Protein AF-A0AAW5NRK7-F1 (afdb_monomer)

Sequence (87 aa):
MQYQAAISTRTLLYNHIQKTWKILIEDIAGDHYWLNKEQWNYLWKQFQMTGLPMYLIMDKQGNIVKRFTHITAKELKNLLEQEINKI

pLDDT: mean 91.1, std 7.35, range [62.44, 97.56]

InterPro domains:
  IPR036249 Thioredoxin-like superfamily [SSF52833] (29-85)

Secondary structure (DSSP, 8-state):
-HHHHHHHHHHHHHHHHHHHHHHHHTTS-S------HHHHHHHHHHTT--SSS-EEEE-TTS-EEEEES---HHHHHHHHHHHHT--

Radius of gyration: 18.19 Å; Cα contacts (8 Å, |Δi|>4): 36; chains: 1; bounding box: 42×20×50 Å

Foldseek 3Di:
DVVVVVVVVVVVVVVVVVVVVVVVCPPPDDDDDDDDPVRVVVCCVVVVDPDPPKDFDAAPVGDTPDIDRDDDPVRVVVVVVVRVPPD

Organism: NCBI:txid674529

Solvent-accessible surface area (backbone atoms only — not comparable to full-atom values): 5527 Å² total; per-residue (Å²): 115,68,69,62,51,54,53,51,53,54,51,52,50,52,54,51,52,54,52,53,49,55,65,65,48,71,85,46,91,76,92,84,82,91,70,53,72,66,57,47,54,48,50,40,61,77,68,64,61,89,61,82,62,67,49,76,44,63,50,97,88,69,49,76,78,46,78,44,66,74,80,51,74,69,57,49,50,54,50,51,57,53,64,69,64,73,116

Mean predicted aligned error: 5.33 Å

Nearest PDB structures (foldseek):
  3die-assembly1_B  TM=4.751E-01  e=1.805E-01  Staphylococcus aureus
  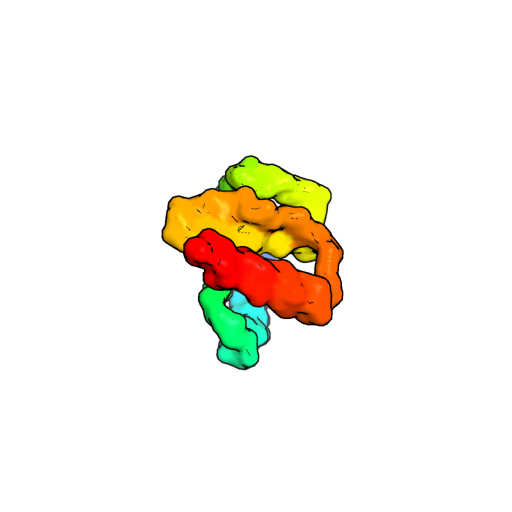5hr1-assembly7_G  TM=5.154E-01  e=3.130E-01  Escherichia coli O157:H7
  3ia1-assembly1_B  TM=7.190E-01  e=1.079E+00  Thermus thermophilus HB27

Structure (mmCIF, N/CA/C/O backbone):
data_AF-A0AAW5NRK7-F1
#
_entry.id   AF-A0AAW5NRK7-F1
#
loop_
_atom_site.group_PDB
_atom_site.id
_atom_site.type_symbol
_atom_site.label_atom_id
_atom_site.label_alt_id
_atom_site.label_comp_id
_atom_site.label_asym_id
_atom_site.label_entity_id
_atom_site.label_seq_id
_atom_site.pdbx_PDB_ins_code
_atom_site.Cartn_x
_atom_site.Cartn_y
_atom_site.Cartn_z
_atom_site.occupancy
_atom_site.B_iso_or_equiv
_atom_site.auth_seq_id
_atom_site.auth_comp_id
_atom_site.auth_asym_id
_atom_site.auth_atom_id
_atom_site.pdbx_PDB_model_num
ATOM 1 N N . MET A 1 1 ? 22.793 -5.880 -34.048 1.00 62.44 1 MET A N 1
ATOM 2 C CA . MET A 1 1 ? 23.681 -6.012 -32.867 1.00 62.44 1 MET A CA 1
ATOM 3 C C . MET A 1 1 ? 23.281 -5.089 -31.707 1.00 62.44 1 MET A C 1
ATOM 5 O O . MET A 1 1 ? 23.133 -5.595 -30.606 1.00 62.44 1 MET A O 1
ATOM 9 N N . GLN A 1 2 ? 23.007 -3.792 -31.915 1.00 70.75 2 GLN A N 1
ATOM 10 C CA . GLN A 1 2 ? 22.647 -2.853 -30.826 1.00 70.75 2 GLN A CA 1
ATOM 11 C C . GLN A 1 2 ? 21.322 -3.168 -30.088 1.00 70.75 2 GLN A C 1
ATOM 13 O O . GLN A 1 2 ? 21.252 -3.041 -28.871 1.00 70.75 2 GLN A O 1
ATOM 18 N N . TYR A 1 3 ? 20.290 -3.649 -30.793 1.00 69.88 3 TYR A N 1
ATOM 19 C CA . TYR A 1 3 ? 18.989 -3.996 -30.193 1.00 69.88 3 TYR A CA 1
ATOM 20 C C . TYR A 1 3 ? 19.068 -5.140 -29.163 1.00 69.88 3 TYR A C 1
ATOM 22 O O . TYR A 1 3 ? 18.484 -5.058 -28.087 1.00 69.88 3 TYR A O 1
ATOM 30 N N . GLN A 1 4 ? 19.850 -6.182 -29.458 1.00 74.44 4 GLN A N 1
ATOM 31 C CA . GLN A 1 4 ? 20.036 -7.321 -28.551 1.00 74.44 4 GLN A CA 1
ATOM 32 C C . GLN A 1 4 ? 20.821 -6.927 -27.292 1.00 74.44 4 GLN A C 1
ATOM 34 O O . GLN A 1 4 ? 20.501 -7.376 -26.193 1.00 74.44 4 GLN A O 1
ATOM 39 N N . ALA A 1 5 ? 21.795 -6.020 -27.430 1.00 70.75 5 ALA A N 1
ATOM 40 C CA . ALA A 1 5 ? 22.514 -5.461 -26.290 1.00 70.75 5 ALA A CA 1
ATOM 41 C C . ALA A 1 5 ? 21.578 -4.6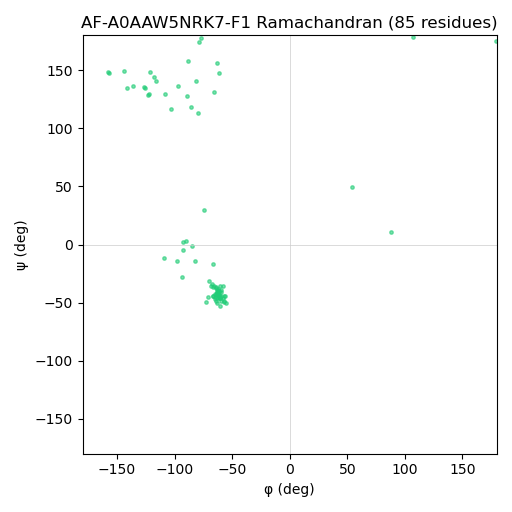66 -25.360 1.00 70.75 5 ALA A C 1
ATOM 43 O O . ALA A 1 5 ? 21.633 -4.852 -24.148 1.00 70.75 5 ALA A O 1
ATOM 44 N N . ALA A 1 6 ? 20.665 -3.854 -25.909 1.00 77.44 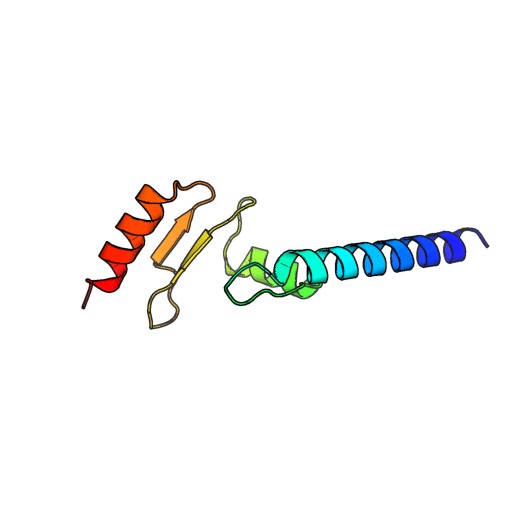6 ALA A N 1
ATOM 45 C CA . ALA A 1 6 ? 19.691 -3.086 -25.125 1.00 77.44 6 ALA A CA 1
ATOM 46 C C . ALA A 1 6 ? 18.663 -3.967 -24.382 1.00 77.44 6 ALA A C 1
ATOM 48 O O . ALA A 1 6 ? 18.265 -3.657 -23.258 1.00 77.44 6 ALA A O 1
ATOM 49 N N . ILE A 1 7 ? 18.235 -5.084 -24.981 1.00 76.19 7 ILE A N 1
ATOM 50 C CA . ILE A 1 7 ? 17.365 -6.060 -24.301 1.00 76.19 7 ILE A CA 1
ATOM 51 C C . ILE A 1 7 ? 18.112 -6.741 -23.153 1.00 76.19 7 ILE A C 1
ATOM 53 O O . ILE A 1 7 ? 17.565 -6.882 -22.054 1.00 76.19 7 ILE A O 1
ATOM 57 N N . SER A 1 8 ? 19.364 -7.138 -23.393 1.00 83.62 8 SER A N 1
ATOM 58 C CA . SER A 1 8 ? 20.212 -7.767 -22.381 1.00 83.62 8 SER A CA 1
ATOM 59 C C . SER A 1 8 ? 20.419 -6.845 -21.177 1.00 83.62 8 SER A C 1
ATOM 61 O O . SER A 1 8 ? 20.140 -7.240 -20.044 1.00 83.62 8 SER A O 1
ATOM 63 N N . THR A 1 9 ? 20.784 -5.578 -21.399 1.00 81.69 9 THR A N 1
ATOM 64 C CA . THR A 1 9 ? 20.983 -4.617 -20.303 1.00 81.69 9 THR A CA 1
ATOM 65 C C . THR A 1 9 ? 19.704 -4.342 -19.518 1.00 81.69 9 THR A C 1
ATOM 67 O O . THR A 1 9 ? 19.741 -4.311 -18.288 1.00 81.69 9 THR A O 1
ATOM 70 N N . ARG A 1 10 ? 18.551 -4.216 -20.189 1.00 85.69 10 ARG A N 1
ATOM 71 C CA . ARG A 1 10 ? 17.253 -4.053 -19.514 1.00 85.69 10 ARG A CA 1
ATOM 72 C C . ARG A 1 10 ? 16.900 -5.257 -18.640 1.00 85.69 10 ARG A C 1
ATOM 74 O O . ARG A 1 10 ? 16.390 -5.080 -17.536 1.00 85.69 10 ARG A O 1
ATOM 81 N N . THR A 1 11 ? 17.182 -6.463 -19.123 1.00 87.50 11 THR A N 1
ATOM 82 C CA . THR A 1 11 ? 16.927 -7.710 -18.388 1.00 87.50 11 THR A CA 1
ATOM 83 C C . THR A 1 11 ? 17.825 -7.817 -17.157 1.00 87.50 11 THR A C 1
ATOM 85 O O . THR A 1 11 ? 17.350 -8.128 -16.066 1.00 87.50 11 THR A O 1
ATOM 88 N N . LEU A 1 12 ? 19.111 -7.493 -17.304 1.00 89.81 12 LEU A N 1
ATOM 89 C CA . LEU A 1 12 ? 20.060 -7.467 -16.191 1.00 89.81 12 LEU A CA 1
ATOM 90 C C . LEU A 1 12 ? 19.655 -6.446 -15.123 1.00 89.81 12 LEU A C 1
ATOM 92 O O . LEU A 1 12 ? 19.646 -6.778 -13.939 1.00 89.81 12 LEU A O 1
ATOM 96 N N . LEU A 1 13 ? 19.259 -5.236 -15.535 1.00 91.06 13 LEU A N 1
ATOM 97 C CA . LEU A 1 13 ? 18.785 -4.202 -14.616 1.00 91.06 13 LEU A CA 1
ATOM 98 C C . LEU A 1 13 ? 17.530 -4.653 -13.858 1.00 91.06 13 LEU A C 1
ATOM 100 O O . LEU A 1 13 ? 17.469 -4.510 -12.640 1.00 91.06 13 LEU A O 1
ATOM 104 N N . TYR A 1 14 ? 16.553 -5.231 -14.559 1.00 90.62 14 TYR A N 1
ATOM 105 C CA . TYR A 1 14 ? 15.336 -5.756 -13.939 1.00 90.62 14 TYR A CA 1
ATOM 106 C C . TYR A 1 14 ? 15.653 -6.809 -12.867 1.00 90.62 14 TYR A C 1
ATOM 108 O O . TYR A 1 14 ? 15.191 -6.696 -11.732 1.00 90.62 14 TYR A O 1
ATOM 116 N N . ASN A 1 15 ? 16.507 -7.781 -13.197 1.00 91.88 15 ASN A N 1
ATOM 117 C CA . ASN A 1 15 ? 16.910 -8.835 -12.267 1.00 91.88 15 ASN A CA 1
ATOM 118 C C . ASN A 1 15 ? 17.662 -8.277 -11.052 1.00 91.88 15 ASN A C 1
ATOM 120 O O . ASN A 1 15 ? 17.442 -8.729 -9.928 1.00 91.88 15 ASN A O 1
A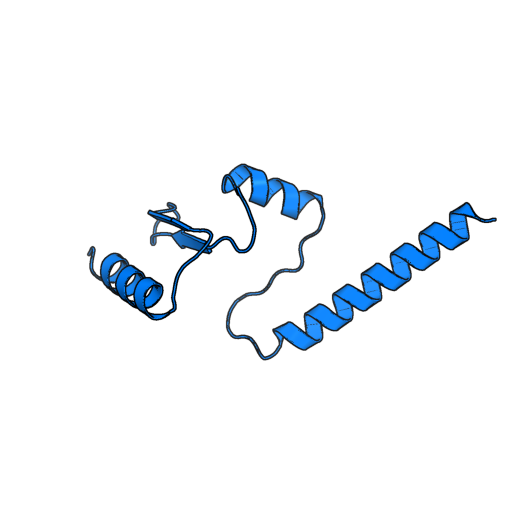TOM 124 N N . HIS A 1 16 ? 18.527 -7.283 -11.267 1.00 95.06 16 HIS A N 1
ATOM 125 C CA . HIS A 1 16 ? 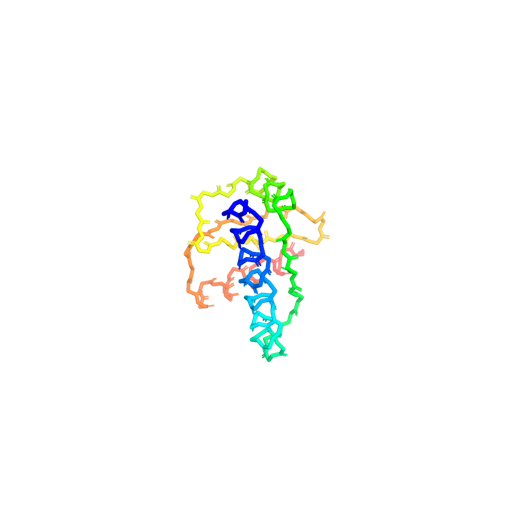19.251 -6.618 -10.189 1.00 95.06 16 HIS A CA 1
ATOM 126 C C . HIS A 1 16 ? 18.292 -5.903 -9.229 1.00 95.06 16 HIS A C 1
ATOM 128 O O . HIS A 1 16 ? 18.348 -6.143 -8.026 1.00 95.06 16 HIS A O 1
ATOM 134 N N . ILE A 1 17 ? 17.369 -5.085 -9.750 1.00 95.19 17 ILE A N 1
ATOM 135 C CA . ILE A 1 17 ? 16.396 -4.352 -8.925 1.00 95.19 17 ILE A CA 1
ATOM 136 C C . ILE A 1 17 ? 15.502 -5.328 -8.155 1.00 95.19 17 ILE A C 1
ATOM 138 O O . ILE A 1 17 ? 15.290 -5.146 -6.958 1.00 95.19 17 ILE A O 1
ATOM 142 N N . GLN A 1 18 ? 15.019 -6.390 -8.805 1.00 94.50 18 GLN A N 1
ATOM 143 C CA . GLN A 1 18 ? 14.188 -7.391 -8.139 1.00 94.50 18 GLN A CA 1
ATOM 144 C C . GLN A 1 18 ? 14.953 -8.102 -7.011 1.00 94.50 18 GLN A C 1
ATOM 146 O O . GLN A 1 18 ? 14.380 -8.373 -5.957 1.00 94.50 18 GLN A O 1
ATOM 151 N N . LYS A 1 19 ? 16.249 -8.387 -7.194 1.00 95.62 19 LYS A N 1
ATOM 152 C CA . LYS A 1 19 ? 17.093 -8.968 -6.138 1.00 95.62 19 LYS A CA 1
ATOM 153 C C . LYS A 1 19 ? 17.270 -8.005 -4.963 1.00 95.62 19 LYS A C 1
ATOM 155 O O . LYS A 1 19 ? 17.123 -8.431 -3.823 1.00 95.62 19 LYS A O 1
ATOM 160 N N . THR A 1 20 ? 17.544 -6.728 -5.230 1.00 96.00 20 THR A N 1
ATOM 161 C CA . THR A 1 20 ? 17.633 -5.698 -4.184 1.00 96.00 20 THR A CA 1
ATOM 162 C C . THR A 1 20 ? 16.321 -5.578 -3.415 1.00 96.00 20 THR A C 1
ATOM 164 O O . THR A 1 20 ? 16.343 -5.555 -2.191 1.00 96.00 20 THR A O 1
ATOM 167 N N . TRP A 1 21 ? 15.182 -5.564 -4.112 1.00 95.38 21 TRP A N 1
ATOM 168 C CA . TRP A 1 21 ? 13.870 -5.521 -3.469 1.00 95.38 21 TRP A CA 1
ATOM 169 C C . TRP A 1 21 ? 13.659 -6.696 -2.514 1.00 95.38 21 TRP A C 1
ATOM 171 O O . TRP A 1 21 ? 13.265 -6.458 -1.381 1.00 95.38 21 TRP A O 1
ATOM 181 N N . LYS A 1 22 ? 13.983 -7.932 -2.931 1.00 95.81 22 LYS A N 1
ATOM 182 C CA . LYS A 1 22 ? 13.840 -9.127 -2.078 1.00 95.81 22 LYS A CA 1
ATOM 183 C C . LYS A 1 22 ? 14.605 -8.991 -0.762 1.00 95.81 22 LYS A C 1
ATOM 185 O O . LYS A 1 22 ? 14.040 -9.274 0.278 1.00 95.81 22 LYS A O 1
ATOM 190 N N . ILE A 1 23 ? 15.844 -8.505 -0.818 1.00 96.38 23 ILE A N 1
ATOM 191 C CA . ILE A 1 23 ? 16.675 -8.303 0.378 1.00 96.38 23 ILE A CA 1
ATOM 192 C C . ILE A 1 23 ? 16.056 -7.242 1.298 1.00 96.38 23 ILE A C 1
ATOM 194 O O . ILE A 1 23 ? 16.027 -7.413 2.507 1.00 96.38 23 ILE A O 1
ATOM 198 N N . LEU A 1 24 ? 15.548 -6.141 0.737 1.00 95.00 24 LEU A N 1
ATOM 199 C CA . LEU A 1 24 ? 15.006 -5.038 1.537 1.00 95.00 24 LEU A CA 1
ATOM 200 C C . LEU A 1 24 ? 13.692 -5.385 2.243 1.00 95.00 24 LEU A C 1
ATOM 202 O O . LEU A 1 24 ? 13.423 -4.834 3.307 1.00 95.00 24 LEU A O 1
ATOM 206 N N . ILE A 1 25 ? 12.861 -6.244 1.650 1.00 96.12 25 ILE A N 1
ATOM 207 C CA . ILE A 1 25 ? 11.558 -6.593 2.231 1.00 96.12 25 ILE A CA 1
ATOM 208 C C . ILE A 1 25 ? 11.640 -7.671 3.314 1.00 96.12 25 ILE A C 1
ATOM 210 O O . ILE A 1 25 ? 10.673 -7.824 4.051 1.00 96.12 25 ILE A O 1
ATOM 214 N N . GLU A 1 26 ? 12.759 -8.394 3.435 1.00 94.06 26 GLU A N 1
ATOM 215 C CA . GLU A 1 26 ? 12.903 -9.515 4.381 1.00 94.06 26 GLU A CA 1
ATOM 216 C C . GLU A 1 26 ? 12.720 -9.077 5.842 1.00 94.06 26 GLU A C 1
ATOM 218 O O . GLU A 1 26 ? 12.089 -9.789 6.620 1.00 94.06 26 GLU A O 1
ATOM 223 N N . ASP A 1 27 ? 13.182 -7.874 6.189 1.00 94.56 27 ASP A N 1
ATOM 224 C CA . ASP A 1 27 ? 13.077 -7.321 7.545 1.00 94.56 27 ASP A CA 1
ATOM 225 C C . ASP A 1 27 ? 11.788 -6.505 7.778 1.00 94.56 27 ASP A C 1
ATOM 227 O O . ASP A 1 27 ? 11.590 -5.925 8.850 1.00 94.56 27 ASP A O 1
ATOM 231 N N . ILE A 1 28 ? 10.891 -6.428 6.787 1.00 94.38 28 ILE A N 1
ATOM 232 C CA . ILE A 1 28 ? 9.645 -5.660 6.878 1.00 94.38 28 ILE A CA 1
ATOM 233 C C . ILE A 1 28 ? 8.483 -6.622 7.116 1.00 94.38 28 ILE A C 1
ATOM 235 O O . ILE A 1 28 ? 8.139 -7.430 6.260 1.00 94.38 28 ILE A O 1
ATOM 239 N N . ALA A 1 29 ? 7.814 -6.498 8.262 1.00 94.50 29 ALA A N 1
ATOM 240 C CA . ALA A 1 29 ? 6.643 -7.315 8.567 1.00 94.50 29 ALA A CA 1
ATOM 241 C C . ALA A 1 29 ? 5.493 -7.099 7.561 1.00 94.50 29 ALA A C 1
ATOM 243 O O . ALA A 1 29 ? 5.271 -5.987 7.077 1.00 94.50 29 ALA A O 1
ATOM 244 N N . GLY A 1 30 ? 4.726 -8.163 7.313 1.00 94.19 30 GLY A N 1
ATOM 245 C CA . GLY A 1 30 ? 3.577 -8.170 6.406 1.00 94.19 30 GLY A CA 1
ATOM 246 C C . GLY A 1 30 ? 3.841 -8.913 5.097 1.00 94.19 30 GLY A C 1
ATOM 247 O O . GLY A 1 30 ? 4.933 -9.429 4.866 1.00 94.19 30 GLY A O 1
ATOM 248 N N . ASP A 1 31 ? 2.815 -8.973 4.251 1.00 94.56 31 ASP A N 1
ATOM 24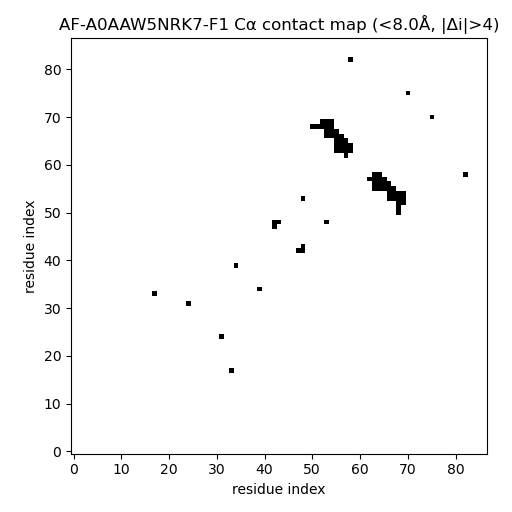9 C CA . ASP A 1 31 ? 2.899 -9.614 2.941 1.00 94.56 31 ASP A CA 1
ATOM 250 C C . ASP A 1 31 ? 3.362 -8.615 1.876 1.00 94.56 31 ASP A C 1
ATOM 252 O O . ASP A 1 31 ? 2.769 -7.548 1.694 1.00 94.56 31 ASP A O 1
ATOM 256 N N . HIS A 1 32 ? 4.401 -8.990 1.126 1.00 95.81 32 HIS A N 1
ATOM 257 C CA . HIS A 1 32 ? 5.005 -8.149 0.092 1.00 95.81 32 HIS A CA 1
ATOM 258 C C . HIS A 1 32 ? 4.979 -8.850 -1.262 1.00 95.81 32 HIS A C 1
ATOM 260 O O . HIS A 1 32 ? 5.441 -9.982 -1.403 1.00 95.81 32 HIS A O 1
ATOM 266 N N . TYR A 1 33 ? 4.493 -8.154 -2.290 1.00 94.81 33 TYR A N 1
ATOM 267 C CA . TYR A 1 33 ? 4.362 -8.704 -3.640 1.00 94.81 33 TYR A CA 1
ATOM 268 C C . TYR A 1 33 ? 5.125 -7.859 -4.661 1.00 94.81 33 TYR A C 1
ATOM 270 O O . TYR A 1 33 ? 4.931 -6.648 -4.756 1.00 94.81 33 TYR A O 1
ATOM 278 N N . TRP A 1 34 ? 5.964 -8.512 -5.470 1.00 95.12 34 TRP A N 1
ATOM 279 C CA . TRP A 1 34 ? 6.595 -7.891 -6.635 1.00 95.12 34 TRP A CA 1
ATOM 280 C C . TRP A 1 34 ? 5.662 -7.990 -7.840 1.00 95.12 34 T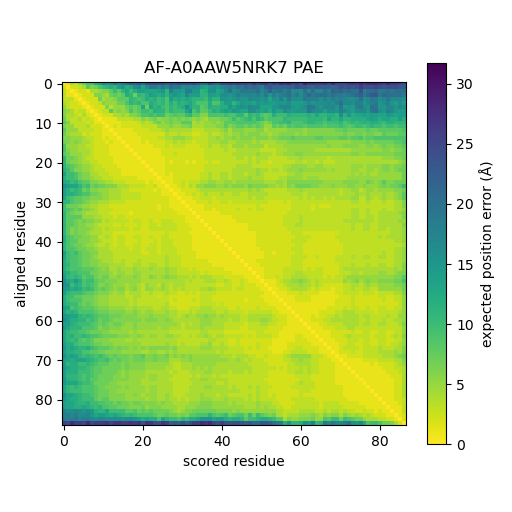RP A C 1
ATOM 282 O O . TRP A 1 34 ? 5.332 -9.089 -8.287 1.00 95.12 34 TRP A O 1
ATOM 292 N N . LEU A 1 35 ? 5.242 -6.844 -8.368 1.00 94.81 35 LEU A N 1
ATOM 293 C CA . LEU A 1 35 ? 4.220 -6.778 -9.406 1.00 94.81 35 LEU A CA 1
ATOM 294 C C . LEU A 1 35 ? 4.838 -6.665 -10.796 1.00 94.81 35 LEU A C 1
ATOM 296 O O . LEU A 1 35 ? 5.736 -5.857 -11.040 1.00 94.81 35 LEU A O 1
ATOM 300 N N . ASN A 1 36 ? 4.300 -7.432 -11.738 1.00 94.44 36 ASN A N 1
ATOM 301 C CA . ASN A 1 36 ? 4.535 -7.187 -13.154 1.00 94.44 36 ASN A CA 1
ATOM 302 C C . ASN A 1 36 ? 3.649 -6.030 -13.667 1.00 94.44 36 ASN A C 1
ATOM 304 O O . ASN A 1 36 ? 2.783 -5.510 -12.961 1.00 94.44 36 ASN A O 1
ATOM 308 N N . LYS A 1 37 ? 3.852 -5.626 -14.926 1.00 95.06 37 LYS A N 1
ATOM 309 C CA . LYS A 1 37 ? 3.141 -4.487 -15.531 1.00 95.06 37 LYS A CA 1
ATOM 310 C C . LYS A 1 37 ? 1.616 -4.666 -15.563 1.00 95.06 37 LYS A C 1
ATOM 312 O O . LYS A 1 37 ? 0.890 -3.698 -15.363 1.00 95.06 37 LYS A O 1
ATOM 317 N N . GLU A 1 38 ? 1.127 -5.870 -15.840 1.00 97.56 38 GLU A N 1
ATOM 318 C CA . GLU A 1 38 ? -0.313 -6.139 -15.936 1.00 97.56 38 GLU A CA 1
ATOM 319 C C . GLU A 1 38 ? -0.975 -6.078 -14.561 1.00 97.56 38 GLU A C 1
ATOM 321 O O . GLU A 1 38 ? -1.991 -5.403 -14.396 1.00 97.56 38 GLU A O 1
ATOM 326 N N . GLN A 1 39 ? -0.344 -6.698 -13.562 1.00 97.50 39 GLN A N 1
ATOM 327 C CA . GLN A 1 39 ? -0.778 -6.646 -12.167 1.00 97.50 39 GLN A CA 1
ATOM 328 C C . GLN A 1 39 ? -0.777 -5.205 -11.646 1.00 97.50 39 GLN A C 1
ATOM 330 O O . GLN A 1 39 ? -1.769 -4.760 -11.076 1.00 97.50 39 GLN A O 1
ATOM 335 N N . TRP A 1 40 ? 0.292 -4.447 -11.908 1.00 95.88 40 TRP A N 1
ATOM 336 C CA . TRP A 1 40 ? 0.384 -3.031 -11.545 1.00 95.88 40 TRP A CA 1
ATOM 337 C C . TRP A 1 40 ? -0.777 -2.211 -12.122 1.00 95.88 40 TRP A C 1
ATOM 339 O O . TRP A 1 40 ? -1.475 -1.506 -11.394 1.00 95.88 40 TRP A O 1
ATOM 349 N N . ASN A 1 41 ? -1.029 -2.347 -13.426 1.00 97.38 41 ASN A N 1
ATOM 350 C CA . ASN A 1 41 ? -2.106 -1.627 -14.105 1.00 97.38 41 ASN A CA 1
ATOM 351 C C . ASN A 1 41 ? -3.493 -2.023 -13.585 1.00 97.38 41 ASN A C 1
ATOM 353 O O . ASN A 1 41 ? -4.377 -1.170 -13.476 1.00 97.38 41 ASN A O 1
ATOM 357 N N . TYR A 1 42 ? -3.686 -3.304 -13.263 1.00 97.31 42 TYR A N 1
ATOM 358 C CA . TYR A 1 42 ? -4.924 -3.788 -12.667 1.00 97.31 42 TYR A CA 1
ATOM 359 C C . TYR A 1 42 ? -5.187 -3.100 -11.327 1.00 97.31 42 TYR A C 1
ATOM 361 O O . TYR A 1 42 ? -6.246 -2.494 -11.172 1.00 97.31 42 TYR A O 1
ATOM 369 N N . LEU A 1 43 ? -4.226 -3.113 -10.396 1.00 95.44 43 LEU A N 1
ATOM 370 C CA . LEU A 1 43 ? -4.399 -2.485 -9.079 1.00 95.44 43 LEU A CA 1
ATOM 371 C C . LEU A 1 43 ? -4.637 -0.976 -9.196 1.00 95.44 43 LEU A C 1
ATOM 373 O O . LEU A 1 43 ? -5.523 -0.451 -8.522 1.00 95.44 43 LEU A O 1
ATOM 377 N N . TRP A 1 44 ? -3.930 -0.297 -10.109 1.00 95.75 44 TRP A N 1
ATOM 378 C CA . TRP A 1 44 ? -4.123 1.135 -10.359 1.00 95.75 44 TRP A CA 1
ATOM 379 C C . TRP A 1 44 ? -5.571 1.463 -10.735 1.00 95.75 44 TRP A C 1
ATOM 381 O O . TRP A 1 44 ? -6.166 2.403 -10.204 1.00 95.75 44 TRP A O 1
ATOM 391 N N . LYS A 1 45 ? -6.161 0.650 -11.622 1.00 96.12 45 LYS A N 1
ATOM 392 C CA . LYS A 1 45 ? -7.549 0.804 -12.064 1.00 96.12 45 LYS A CA 1
ATOM 393 C C . LYS A 1 45 ? -8.548 0.391 -10.983 1.00 96.12 45 LYS A C 1
ATOM 395 O O . LYS A 1 45 ? -9.476 1.148 -10.716 1.00 96.12 45 LYS A O 1
ATOM 400 N N . GLN A 1 46 ? -8.373 -0.784 -10.376 1.00 94.50 46 GLN A N 1
ATOM 401 C CA . GLN A 1 46 ? -9.314 -1.318 -9.384 1.00 94.50 46 GLN A CA 1
ATOM 402 C C . GLN A 1 46 ? -9.430 -0.420 -8.158 1.00 94.50 46 GLN A C 1
ATOM 404 O O . GLN A 1 46 ? -10.530 -0.154 -7.679 1.00 94.50 46 GLN A O 1
ATOM 409 N N . PHE A 1 47 ? -8.298 0.078 -7.662 1.00 93.19 47 PHE A N 1
ATOM 410 C CA . PHE A 1 47 ? -8.269 0.887 -6.450 1.00 93.19 47 PHE A CA 1
ATOM 411 C C . PHE A 1 47 ? -8.356 2.388 -6.705 1.00 93.19 47 PHE A C 1
ATOM 413 O O . PHE A 1 47 ? -8.377 3.154 -5.743 1.00 93.19 47 PHE A O 1
ATOM 420 N N . GLN A 1 48 ? -8.492 2.792 -7.975 1.00 92.56 48 GLN A N 1
ATOM 421 C CA . GLN A 1 48 ? -8.592 4.189 -8.402 1.00 92.56 48 GLN A CA 1
ATOM 422 C C . GLN A 1 48 ? -7.419 5.017 -7.863 1.00 92.56 48 GLN A C 1
ATOM 424 O O . GLN A 1 48 ? -7.596 6.065 -7.242 1.00 92.56 48 GLN A O 1
ATOM 429 N N . MET A 1 49 ? -6.204 4.504 -8.062 1.00 93.44 49 MET A N 1
ATOM 430 C CA . MET A 1 49 ? -5.004 5.133 -7.528 1.00 93.44 49 MET A CA 1
ATOM 431 C C . MET A 1 49 ? -4.763 6.498 -8.187 1.00 93.44 49 MET A C 1
ATOM 433 O O . MET A 1 49 ? -4.789 6.629 -9.410 1.00 93.44 49 MET A O 1
ATOM 437 N N . THR A 1 50 ? -4.506 7.519 -7.370 1.00 92.44 50 THR A N 1
ATOM 438 C CA . THR A 1 50 ? -4.240 8.899 -7.814 1.00 92.44 50 THR A CA 1
ATOM 439 C C . THR A 1 50 ? -2.786 9.322 -7.616 1.00 92.44 50 THR A C 1
ATOM 441 O O . THR A 1 50 ? -2.366 10.346 -8.147 1.00 92.44 50 THR A O 1
ATOM 444 N N . GLY A 1 51 ? -2.002 8.537 -6.875 1.00 92.88 51 GLY A N 1
ATOM 445 C CA . GLY A 1 51 ? -0.608 8.826 -6.563 1.00 92.88 51 GLY A CA 1
ATOM 446 C C . GLY A 1 51 ? 0.019 7.751 -5.680 1.00 92.88 51 GLY A C 1
ATOM 447 O O . GLY A 1 51 ? -0.658 6.818 -5.248 1.00 92.88 51 GLY A O 1
ATOM 448 N N . LEU A 1 52 ? 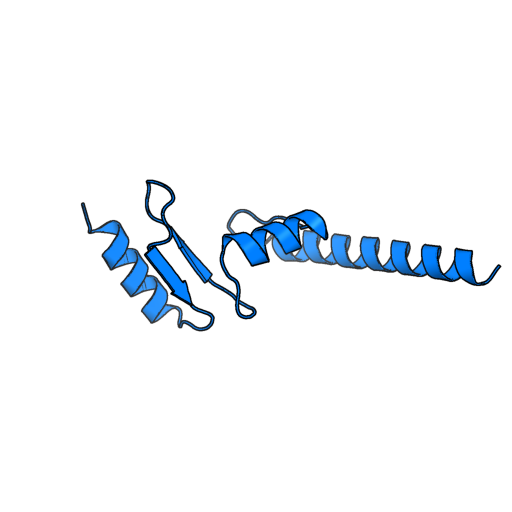1.322 7.889 -5.435 1.00 93.19 52 LEU A N 1
ATOM 449 C CA . LEU A 1 52 ? 2.105 7.018 -4.558 1.00 93.19 52 LEU A CA 1
ATOM 450 C C . LEU A 1 52 ? 2.760 7.838 -3.428 1.00 93.19 52 LEU A C 1
ATOM 452 O O . LEU A 1 52 ? 3.152 8.977 -3.683 1.00 93.19 52 LEU A O 1
ATOM 456 N N . PRO A 1 53 ? 2.948 7.258 -2.226 1.00 93.25 53 PRO A N 1
ATOM 457 C CA . PRO A 1 53 ? 2.322 6.014 -1.778 1.00 93.25 53 PRO A CA 1
ATOM 458 C C . PRO A 1 53 ? 0.794 6.168 -1.694 1.00 93.25 53 PRO A C 1
ATOM 460 O O . PRO A 1 53 ? 0.274 7.274 -1.560 1.00 93.25 53 PRO A O 1
ATOM 463 N N . MET A 1 54 ? 0.072 5.054 -1.787 1.00 93.81 54 MET A N 1
ATOM 464 C CA . MET A 1 54 ? -1.363 5.004 -1.517 1.00 93.81 54 MET A CA 1
ATOM 465 C C . MET A 1 54 ? -1.633 3.920 -0.490 1.00 93.81 54 MET A C 1
ATOM 467 O O . MET A 1 54 ? -1.135 2.803 -0.604 1.00 93.81 54 MET A O 1
ATOM 471 N N . TYR A 1 55 ? -2.467 4.261 0.478 1.00 93.75 55 TYR A N 1
ATOM 472 C CA . TYR A 1 55 ? -2.906 3.371 1.532 1.00 93.75 55 TYR A CA 1
ATOM 473 C C . TYR A 1 55 ? -4.411 3.147 1.415 1.00 93.75 55 TYR A C 1
ATOM 475 O O . TYR A 1 55 ? -5.180 4.074 1.130 1.00 93.75 55 TYR A O 1
ATOM 483 N N . LEU A 1 56 ? -4.820 1.907 1.662 1.00 94.44 56 LEU A N 1
ATOM 484 C CA . LEU A 1 56 ? -6.206 1.464 1.658 1.00 94.44 56 LEU A CA 1
ATOM 485 C C . LEU A 1 56 ? -6.490 0.800 3.004 1.00 94.44 56 LEU A C 1
ATOM 487 O O . LEU A 1 56 ? -5.693 -0.014 3.465 1.00 94.44 56 LEU A O 1
ATOM 491 N N . ILE A 1 57 ? -7.627 1.124 3.614 1.00 93.38 57 ILE A N 1
ATOM 492 C CA . ILE A 1 57 ? -8.166 0.352 4.741 1.00 93.38 57 ILE A CA 1
ATOM 493 C C . ILE A 1 57 ? -9.384 -0.399 4.219 1.00 93.38 57 ILE A C 1
ATOM 495 O O . ILE A 1 57 ? -10.251 0.208 3.581 1.00 93.38 57 ILE A O 1
ATOM 499 N N . MET A 1 58 ? -9.431 -1.704 4.478 1.00 91.81 58 MET A N 1
ATOM 500 C CA . MET A 1 58 ? -10.534 -2.583 4.096 1.00 91.81 58 MET A CA 1
ATOM 501 C C . MET A 1 58 ? -11.197 -3.186 5.333 1.00 91.81 58 MET A C 1
ATOM 503 O O . MET A 1 58 ? -10.517 -3.476 6.317 1.00 91.81 58 MET A O 1
ATOM 507 N N . ASP A 1 59 ? -12.516 -3.358 5.281 1.00 90.81 59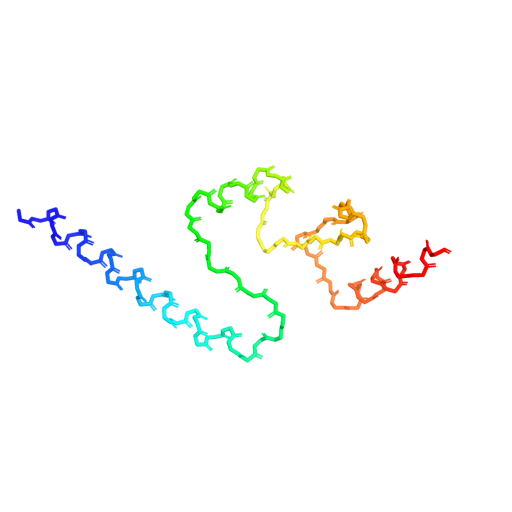 ASP A N 1
ATOM 508 C CA . ASP A 1 59 ? -13.265 -4.082 6.308 1.00 90.81 59 ASP A CA 1
ATOM 509 C C . ASP A 1 59 ? -13.112 -5.610 6.160 1.00 90.81 59 ASP A C 1
ATOM 511 O O . ASP A 1 59 ? -12.474 -6.118 5.234 1.00 90.81 59 ASP A O 1
ATOM 515 N N . LYS A 1 60 ? -13.717 -6.367 7.084 1.00 88.19 60 LYS A N 1
ATOM 516 C CA . LYS A 1 60 ? -13.661 -7.841 7.089 1.00 88.19 60 LYS A CA 1
ATOM 517 C C . LYS A 1 60 ? -14.385 -8.481 5.897 1.00 88.19 60 LYS A C 1
ATOM 519 O O . LYS A 1 60 ? -14.180 -9.662 5.635 1.00 88.19 60 LYS A O 1
ATOM 524 N N . GLN A 1 61 ? -15.239 -7.733 5.204 1.00 91.56 61 GLN A N 1
ATOM 525 C CA . GLN A 1 61 ? -15.986 -8.169 4.027 1.00 91.56 61 GLN A CA 1
ATOM 526 C C . GLN A 1 61 ? -15.243 -7.833 2.723 1.00 91.56 61 GLN A C 1
ATOM 528 O O . GLN A 1 61 ? -15.685 -8.238 1.649 1.00 91.56 61 GLN A O 1
ATOM 533 N N . GLY A 1 62 ? -14.105 -7.135 2.808 1.00 90.44 62 GLY A N 1
ATOM 534 C CA . GLY A 1 62 ? -13.281 -6.747 1.668 1.00 90.44 62 GLY A CA 1
ATOM 535 C C . GLY A 1 62 ? -13.685 -5.418 1.026 1.00 90.44 62 GLY A C 1
ATOM 536 O O . GLY A 1 62 ? -13.180 -5.089 -0.049 1.00 90.44 62 GLY A O 1
ATOM 537 N N . ASN A 1 63 ? -14.563 -4.629 1.652 1.00 92.56 63 ASN A N 1
ATOM 538 C CA . ASN A 1 63 ? -14.904 -3.300 1.148 1.00 92.56 63 ASN A CA 1
ATOM 539 C C . ASN A 1 63 ? -13.851 -2.280 1.573 1.00 92.56 63 ASN A C 1
ATOM 541 O O . ASN A 1 63 ? -13.380 -2.277 2.709 1.00 92.56 63 ASN A O 1
ATOM 545 N N . ILE A 1 64 ? -13.520 -1.350 0.679 1.00 93.31 64 ILE A N 1
ATOM 546 C CA . ILE A 1 64 ? -12.589 -0.257 0.978 1.00 93.31 64 ILE A CA 1
ATOM 547 C C . ILE A 1 64 ? -13.320 0.830 1.765 1.00 93.31 64 ILE A C 1
ATOM 549 O O . ILE A 1 64 ? -14.172 1.529 1.214 1.00 93.31 64 ILE A O 1
ATOM 553 N N . VAL A 1 65 ? -12.935 1.018 3.026 1.00 93.12 65 VAL A N 1
ATOM 554 C CA . VAL A 1 65 ? -13.545 2.003 3.934 1.00 93.12 65 VAL A CA 1
ATOM 555 C C . VAL A 1 65 ? -12.813 3.344 3.939 1.00 93.12 65 VAL A C 1
ATOM 557 O O . VAL A 1 65 ? -13.434 4.383 4.171 1.00 93.12 65 VAL A O 1
ATOM 560 N N . LYS A 1 66 ? -11.502 3.358 3.656 1.00 93.44 66 LYS A N 1
ATOM 561 C CA . LYS A 1 66 ? -10.682 4.582 3.582 1.00 93.44 66 LYS A CA 1
ATOM 562 C C . LYS A 1 66 ? -9.621 4.486 2.485 1.00 93.44 66 LYS A C 1
ATOM 564 O O . LYS A 1 66 ? -9.103 3.406 2.208 1.00 93.44 66 LYS A O 1
ATOM 569 N N . ARG A 1 67 ? -9.280 5.642 1.901 1.00 93.19 67 ARG A N 1
ATOM 570 C CA . ARG A 1 67 ? -8.190 5.840 0.932 1.00 93.19 67 ARG A CA 1
ATOM 571 C C . ARG A 1 67 ? -7.428 7.110 1.284 1.00 93.19 67 ARG A C 1
ATOM 573 O O . ARG A 1 67 ? -8.065 8.122 1.573 1.00 93.19 67 ARG A O 1
ATOM 580 N N . PHE A 1 68 ? -6.102 7.076 1.237 1.00 93.31 68 PHE A N 1
ATOM 581 C CA . PHE A 1 68 ? -5.273 8.261 1.468 1.00 93.31 68 PHE A CA 1
ATOM 582 C C . PHE A 1 68 ? -3.888 8.107 0.832 1.00 93.31 68 PHE A C 1
ATOM 584 O O . PHE A 1 68 ? -3.344 7.008 0.746 1.00 93.31 68 PHE A O 1
ATOM 591 N N . THR A 1 69 ? -3.316 9.224 0.382 1.00 93.38 69 THR A N 1
ATOM 592 C CA . THR A 1 69 ? -1.931 9.316 -0.121 1.00 93.38 69 THR A CA 1
ATOM 593 C C . THR A 1 69 ? -0.961 9.838 0.939 1.00 93.38 69 THR A C 1
ATOM 595 O O . THR A 1 69 ? 0.253 9.711 0.804 1.00 93.38 69 THR A O 1
ATOM 598 N N . HIS A 1 70 ? -1.496 10.402 2.022 1.00 92.75 70 HIS A N 1
ATOM 599 C CA . HIS A 1 70 ? -0.737 10.892 3.159 1.00 92.75 70 HIS A CA 1
ATOM 600 C C . HIS A 1 70 ? -1.481 10.581 4.454 1.00 92.75 70 HIS A C 1
ATOM 602 O O . HIS A 1 70 ? -2.690 10.791 4.541 1.00 92.75 70 HIS A O 1
ATOM 608 N N . ILE A 1 71 ? -0.748 10.072 5.440 1.00 94.12 71 ILE A N 1
ATOM 609 C CA . ILE A 1 71 ? -1.232 9.865 6.799 1.00 94.12 71 ILE A CA 1
ATOM 610 C C . ILE A 1 71 ? -0.042 9.804 7.754 1.00 94.12 71 ILE A C 1
ATOM 612 O O . ILE A 1 71 ? 1.033 9.318 7.390 1.00 94.12 71 ILE A O 1
ATOM 616 N N . THR A 1 72 ? -0.234 10.248 8.987 1.00 95.25 72 THR A N 1
ATOM 617 C CA . THR A 1 72 ? 0.723 10.014 10.071 1.00 95.25 72 THR A CA 1
ATOM 618 C C . THR A 1 72 ? 0.442 8.688 10.781 1.00 95.25 72 THR A C 1
ATOM 620 O O . THR A 1 72 ? -0.682 8.187 10.795 1.00 95.25 72 THR A O 1
ATOM 623 N N . ALA A 1 73 ? 1.444 8.122 11.458 1.00 93.94 73 ALA A N 1
ATOM 624 C CA . ALA A 1 73 ? 1.256 6.894 12.239 1.00 93.94 73 ALA A CA 1
ATOM 625 C C . ALA A 1 73 ? 0.175 7.040 13.331 1.00 93.94 73 ALA A C 1
ATOM 627 O O . ALA A 1 73 ? -0.582 6.106 13.589 1.00 93.94 73 ALA A O 1
ATOM 628 N N . LYS A 1 74 ? 0.071 8.228 13.944 1.00 96.50 74 LYS A N 1
ATOM 629 C CA . LYS A 1 74 ? -0.946 8.533 14.959 1.00 96.50 74 LYS A CA 1
ATOM 630 C C . LYS A 1 74 ? -2.355 8.507 14.366 1.00 96.50 74 LYS A C 1
ATOM 632 O O . LYS A 1 74 ? -3.249 7.900 14.946 1.00 96.50 74 LYS A O 1
ATOM 637 N N . GLU A 1 75 ? -2.548 9.147 13.217 1.00 94.75 75 GLU A N 1
ATOM 638 C CA . GLU A 1 75 ? -3.839 9.155 12.522 1.00 94.75 75 GLU A CA 1
ATOM 639 C C . GLU A 1 75 ? -4.227 7.754 12.054 1.00 94.75 75 GLU A C 1
ATOM 641 O O . GLU A 1 75 ? -5.369 7.345 12.252 1.00 94.75 75 GLU A O 1
ATOM 646 N N . LEU A 1 76 ? -3.275 6.994 11.504 1.00 94.50 76 LEU A N 1
ATOM 647 C CA . LEU A 1 76 ? -3.517 5.618 11.077 1.00 94.50 76 LEU A CA 1
ATOM 648 C C . LEU A 1 76 ? -3.949 4.740 12.253 1.00 94.50 76 LEU A C 1
ATOM 650 O O . LEU A 1 76 ? -4.939 4.023 12.139 1.00 94.50 76 LEU A O 1
ATOM 654 N N . LYS A 1 77 ? -3.254 4.828 13.393 1.00 94.44 77 LYS A N 1
ATOM 655 C CA . LYS A 1 77 ? -3.618 4.082 14.603 1.00 94.44 77 LYS A CA 1
ATOM 656 C C . LYS A 1 77 ? -5.048 4.398 15.047 1.00 94.44 77 LYS A C 1
ATOM 658 O O . LYS A 1 77 ? -5.835 3.477 15.239 1.00 94.44 77 LYS A O 1
ATOM 663 N N . ASN A 1 78 ? -5.397 5.681 15.133 1.00 93.81 78 ASN A N 1
ATOM 664 C CA . ASN A 1 78 ? -6.741 6.102 15.529 1.00 93.81 78 ASN A CA 1
ATOM 665 C C . ASN A 1 78 ? -7.815 5.597 14.551 1.00 93.81 78 ASN A C 1
ATOM 667 O O . ASN A 1 78 ? -8.883 5.170 14.982 1.00 93.81 78 ASN A O 1
ATOM 671 N N . LEU A 1 79 ? -7.545 5.630 13.240 1.00 92.44 79 LEU A N 1
ATOM 672 C CA . LEU A 1 79 ? -8.466 5.091 12.235 1.00 92.44 79 LEU A CA 1
ATOM 673 C C . LEU A 1 79 ? -8.658 3.584 12.401 1.00 92.44 79 LEU A C 1
ATOM 675 O O . LEU A 1 79 ? -9.790 3.115 12.382 1.00 92.44 79 LEU A O 1
ATOM 679 N N . LEU A 1 80 ? -7.576 2.828 12.586 1.00 92.69 80 LEU A N 1
ATOM 680 C CA . LEU A 1 80 ? -7.661 1.380 12.773 1.00 92.69 80 LEU A CA 1
ATOM 681 C C . LEU A 1 80 ? -8.453 1.021 14.036 1.00 92.69 80 LEU A C 1
ATOM 683 O O . LEU A 1 80 ? -9.318 0.153 13.975 1.00 92.69 80 LEU A O 1
ATOM 687 N N . GLU A 1 81 ? -8.225 1.718 15.152 1.00 93.00 81 GLU A N 1
ATOM 688 C CA . GLU A 1 81 ? -8.997 1.528 16.389 1.00 93.00 81 GLU A CA 1
ATOM 689 C C . GLU A 1 81 ? -10.492 1.809 16.180 1.00 93.00 81 GLU A C 1
ATOM 691 O O . GLU A 1 81 ? -11.338 1.058 16.665 1.00 93.00 81 GLU A O 1
ATOM 696 N N . GLN A 1 82 ? -10.839 2.851 15.418 1.00 90.88 82 GLN A N 1
ATOM 697 C CA . GLN A 1 82 ? -12.231 3.139 15.070 1.00 90.88 82 GLN A CA 1
ATOM 698 C C . GLN A 1 82 ? -12.850 2.029 14.220 1.00 90.88 82 GLN A C 1
ATOM 700 O O . GLN A 1 82 ? -13.947 1.583 14.533 1.00 90.88 82 GLN A O 1
ATOM 705 N N . GLU A 1 83 ? -12.175 1.577 13.160 1.00 89.75 83 GLU A N 1
ATOM 706 C CA . GLU A 1 83 ? -12.714 0.542 12.266 1.00 89.75 83 GLU A CA 1
ATOM 707 C C . GLU A 1 83 ? -12.837 -0.827 12.958 1.00 89.75 83 GLU A C 1
ATOM 709 O O . GLU A 1 83 ? -13.793 -1.556 12.703 1.00 89.75 83 GLU A O 1
ATOM 714 N N . ILE A 1 84 ? -11.926 -1.166 13.877 1.00 88.94 84 ILE A N 1
ATOM 715 C CA . ILE A 1 84 ? -11.985 -2.417 14.653 1.00 88.94 84 ILE A CA 1
ATOM 716 C C . ILE A 1 84 ? -13.187 -2.437 15.604 1.00 88.94 84 ILE A C 1
ATOM 718 O O . ILE A 1 84 ? -13.799 -3.489 15.789 1.00 88.94 84 ILE A O 1
ATOM 722 N N . ASN A 1 85 ? -13.537 -1.289 16.187 1.00 88.19 85 ASN A N 1
ATOM 723 C CA . ASN A 1 85 ? -14.598 -1.176 17.190 1.00 88.19 85 ASN A CA 1
ATOM 724 C C . ASN A 1 85 ? -16.010 -1.026 16.602 1.00 88.19 85 ASN A C 1
ATOM 726 O O . ASN A 1 85 ? -16.967 -0.959 17.366 1.00 88.19 85 ASN A O 1
ATOM 730 N N . LYS A 1 86 ? -16.174 -0.987 15.273 1.00 82.88 86 LYS A N 1
ATOM 731 C CA . LYS A 1 86 ? -17.486 -0.894 14.595 1.00 82.88 86 LYS A CA 1
ATOM 732 C C . LYS A 1 86 ? -18.293 -2.206 14.607 1.00 82.88 86 LYS A C 1
ATOM 734 O O . LYS A 1 86 ? -19.046 -2.465 13.671 1.00 82.88 86 LYS A O 1
ATOM 739 N N . ILE A 1 87 ? -18.105 -3.039 15.631 1.00 62.56 87 ILE A N 1
ATOM 740 C CA . ILE A 1 87 ? -18.867 -4.279 15.839 1.00 62.56 87 ILE A CA 1
ATOM 741 C C . ILE A 1 87 ? -20.281 -3.935 16.302 1.00 62.56 87 ILE A C 1
ATOM 743 O O . ILE A 1 87 ? -20.403 -3.111 17.235 1.00 62.56 87 ILE A O 1
#